Protein AF-A0A537UA89-F1 (afdb_monomer)

Nearest PDB structures (foldseek):
  3twd-assembly1_A  TM=8.629E-01  e=7.385E-04  Escherichia coli K-12
  5vmk-assembly1_A  TM=8.796E-01  e=1.561E-03  Acinetobacter baumannii
  3fww-assembly1_A  TM=8.802E-01  e=3.779E-03  Yersinia pestis Pestoides F
  3d8v-assembly1_A  TM=6.516E-01  e=1.561E-03  Mycobacterium tuberculosis
  3f1x-assembly1_A  TM=8.689E-01  e=5.743E-02  Phocaeicola vulgatus ATCC 8482

Structure (mmCIF, N/CA/C/O backbone):
data_AF-A0A537UA89-F1
#
_entry.id   AF-A0A537UA89-F1
#
loop_
_atom_site.group_PDB
_atom_site.id
_atom_site.type_symbol
_atom_site.label_atom_id
_atom_site.label_alt_id
_atom_site.label_comp_id
_atom_site.label_asym_id
_atom_site.label_entity_id
_atom_site.label_seq_id
_atom_site.pdbx_PDB_ins_code
_atom_site.Cartn_x
_atom_site.Cartn_y
_atom_site.Cartn_z
_atom_site.occupancy
_atom_site.B_iso_or_equiv
_atom_site.auth_seq_id
_atom_site.auth_comp_id
_atom_site.auth_asym_id
_atom_site.auth_atom_id
_atom_site.pdbx_PDB_model_num
ATOM 1 N N . THR A 1 1 ? 4.422 -14.263 1.205 1.00 71.12 1 THR A N 1
ATOM 2 C CA . THR A 1 1 ? 3.772 -12.978 0.867 1.00 71.12 1 THR A CA 1
ATOM 3 C C . THR A 1 1 ? 4.650 -11.858 1.407 1.00 71.12 1 THR A C 1
ATOM 5 O O . THR A 1 1 ? 5.521 -12.151 2.218 1.00 71.12 1 THR A O 1
ATOM 8 N N . ASN A 1 2 ? 4.507 -10.620 0.931 1.00 88.19 2 ASN A N 1
ATOM 9 C CA . ASN A 1 2 ? 5.219 -9.455 1.479 1.00 88.19 2 ASN A CA 1
ATOM 10 C C . ASN A 1 2 ? 4.179 -8.388 1.831 1.00 88.19 2 ASN A C 1
ATOM 12 O O . ASN A 1 2 ? 3.351 -8.080 0.982 1.00 88.19 2 ASN A O 1
ATOM 16 N N . SER A 1 3 ? 4.205 -7.857 3.047 1.00 92.75 3 SER A N 1
ATOM 17 C CA . SER A 1 3 ? 3.333 -6.768 3.49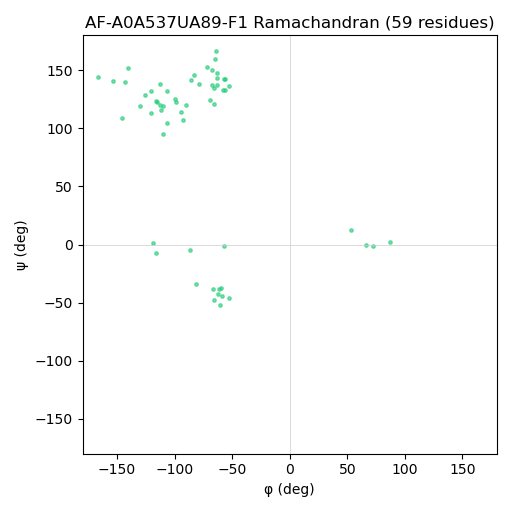1 1.00 92.75 3 SER A CA 1
ATOM 18 C C . SER A 1 3 ? 4.146 -5.864 4.409 1.00 92.75 3 SER A C 1
ATOM 20 O O . SER A 1 3 ? 4.945 -6.352 5.207 1.00 92.75 3 SER A O 1
ATOM 22 N N . SER A 1 4 ? 3.968 -4.552 4.293 1.00 95.62 4 SER A N 1
ATOM 23 C CA . SER A 1 4 ? 4.624 -3.573 5.165 1.00 95.62 4 SER A CA 1
ATOM 24 C C . SER A 1 4 ? 3.574 -2.747 5.896 1.00 95.62 4 SER A C 1
ATOM 26 O O . SER A 1 4 ? 2.634 -2.257 5.275 1.00 95.62 4 SER A O 1
ATOM 28 N N . LEU A 1 5 ? 3.736 -2.606 7.211 1.00 96.12 5 LEU A N 1
ATOM 29 C CA . LEU A 1 5 ? 2.845 -1.837 8.079 1.00 96.12 5 LEU A CA 1
ATOM 30 C C . LEU A 1 5 ? 3.605 -0.608 8.576 1.00 96.12 5 LEU A C 1
ATOM 32 O O . LEU A 1 5 ? 4.617 -0.743 9.265 1.00 96.12 5 LEU A O 1
ATOM 36 N N . VAL A 1 6 ? 3.147 0.584 8.200 1.00 96.38 6 VAL A N 1
ATOM 37 C CA . VAL A 1 6 ? 3.776 1.841 8.616 1.00 96.38 6 VAL A CA 1
ATOM 38 C C . VAL A 1 6 ? 3.088 2.329 9.880 1.00 96.38 6 VAL A C 1
ATOM 40 O O . VAL A 1 6 ? 1.949 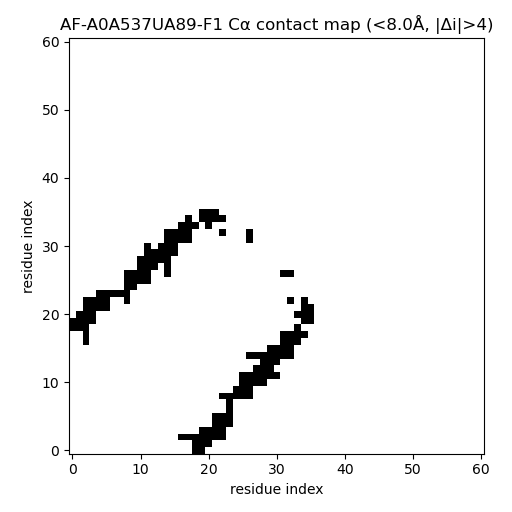2.782 9.835 1.00 96.38 6 VAL A O 1
ATOM 43 N N . ALA A 1 7 ? 3.782 2.213 11.011 1.00 95.25 7 ALA A N 1
ATOM 44 C CA . ALA A 1 7 ? 3.256 2.650 12.295 1.00 95.25 7 ALA A CA 1
ATOM 45 C C . ALA A 1 7 ? 3.093 4.185 12.368 1.00 95.25 7 ALA A C 1
ATOM 47 O O . ALA A 1 7 ? 3.905 4.912 11.787 1.00 95.25 7 ALA A O 1
ATOM 48 N N . PRO A 1 8 ? 2.118 4.683 13.150 1.00 95.38 8 PRO A N 1
ATOM 49 C CA . PRO A 1 8 ? 1.072 3.919 13.839 1.00 95.38 8 PRO A CA 1
ATOM 50 C C . PRO A 1 8 ? -0.068 3.503 12.890 1.00 95.38 8 PRO A C 1
ATOM 52 O O . PRO A 1 8 ? -0.511 4.295 12.065 1.00 95.38 8 PRO A O 1
ATOM 55 N N . VAL A 1 9 ? -0.546 2.263 13.034 1.00 96.88 9 VAL A N 1
ATOM 56 C CA . VAL A 1 9 ? -1.684 1.698 12.287 1.00 96.88 9 VAL A CA 1
ATOM 57 C C . VAL A 1 9 ? -2.339 0.585 13.109 1.00 96.88 9 VAL A C 1
ATOM 59 O O . VAL A 1 9 ? -1.642 -0.211 13.740 1.00 96.88 9 VAL A O 1
ATOM 62 N N . THR A 1 10 ? -3.666 0.513 13.076 1.00 97.81 10 THR A N 1
ATOM 63 C CA . THR A 1 10 ? -4.484 -0.542 13.686 1.00 97.81 10 THR A CA 1
ATOM 64 C C . THR A 1 10 ? -5.047 -1.463 12.609 1.00 97.81 10 THR A C 1
ATOM 66 O O . THR A 1 10 ? -5.603 -1.001 11.612 1.00 97.81 10 THR A O 1
ATOM 69 N N . ILE A 1 11 ? -4.917 -2.773 12.818 1.00 96.88 11 ILE A N 1
ATOM 70 C CA . ILE A 1 11 ? -5.507 -3.801 11.956 1.00 96.88 11 ILE A CA 1
ATOM 71 C C . ILE A 1 11 ? -6.628 -4.481 12.736 1.00 96.88 11 ILE A C 1
ATOM 73 O O . ILE A 1 11 ? -6.379 -5.043 13.802 1.00 96.88 11 ILE A O 1
ATOM 77 N N . GLY A 1 12 ? -7.844 -4.394 12.207 1.00 97.69 12 GLY A N 1
ATOM 78 C CA . GLY A 1 12 ? -9.032 -5.003 12.781 1.00 97.69 12 GLY A CA 1
ATOM 79 C C . GLY A 1 12 ? -8.974 -6.528 12.800 1.00 97.69 12 GLY A C 1
ATOM 80 O O . GLY A 1 12 ? -8.225 -7.170 12.054 1.00 97.69 12 GLY A O 1
ATOM 81 N N . ASN A 1 13 ? -9.791 -7.122 13.660 1.00 98.06 13 ASN A N 1
ATOM 82 C CA . ASN A 1 13 ? -9.929 -8.568 13.750 1.00 98.06 13 ASN A CA 1
ATOM 83 C C . ASN A 1 13 ? -10.489 -9.128 12.441 1.00 98.06 13 ASN A C 1
ATOM 85 O O . ASN A 1 13 ? -11.389 -8.549 11.846 1.00 98.06 13 ASN A O 1
ATOM 89 N N . GLY A 1 14 ? -9.935 -10.248 11.977 1.00 96.75 14 GLY A N 1
ATOM 90 C CA . GLY A 1 14 ? -10.377 -10.886 10.730 1.00 96.75 14 GLY A CA 1
ATOM 91 C C . GLY A 1 14 ? -9.983 -10.147 9.444 1.00 96.75 14 GLY A C 1
ATOM 92 O O . GLY A 1 14 ? -10.239 -10.656 8.354 1.00 96.75 14 GLY A O 1
ATOM 93 N N . ALA A 1 15 ? -9.313 -8.992 9.533 1.00 97.38 15 ALA A N 1
ATOM 94 C CA . ALA A 1 15 ? -8.871 -8.246 8.362 1.00 97.38 15 ALA A CA 1
ATOM 95 C C . ALA A 1 15 ? -7.853 -9.033 7.519 1.00 97.38 15 ALA A C 1
ATOM 97 O O . ALA A 1 15 ? -6.963 -9.717 8.034 1.00 97.38 15 ALA A O 1
ATOM 98 N N . TYR A 1 16 ? -7.944 -8.886 6.198 1.00 96.62 16 TYR A N 1
ATOM 99 C CA . TYR A 1 16 ? -7.062 -9.546 5.243 1.00 96.62 16 TYR A CA 1
ATOM 100 C C . TYR A 1 16 ? -6.223 -8.531 4.470 1.00 96.62 16 TYR A C 1
ATOM 102 O O . TYR A 1 16 ? -6.754 -7.665 3.775 1.00 96.62 16 TYR A O 1
ATOM 110 N N . ILE A 1 17 ? -4.898 -8.667 4.544 1.00 96.19 17 ILE A N 1
ATOM 111 C CA . ILE A 1 17 ? -3.963 -7.795 3.828 1.00 96.19 17 ILE A CA 1
ATOM 112 C C . ILE A 1 17 ? -3.503 -8.478 2.548 1.00 96.19 17 ILE A C 1
ATOM 114 O O . ILE A 1 17 ? -2.928 -9.570 2.568 1.00 96.19 17 ILE A O 1
ATOM 118 N N . GLY A 1 18 ? -3.723 -7.812 1.420 1.00 95.25 18 GLY A N 1
ATOM 119 C CA . GLY A 1 18 ? -3.223 -8.282 0.142 1.00 95.25 18 GLY A CA 1
ATOM 120 C C . GLY A 1 18 ? -1.695 -8.324 0.081 1.00 95.25 18 GLY A C 1
ATOM 121 O O . GLY A 1 18 ? -0.980 -7.514 0.674 1.00 95.25 18 GLY A O 1
ATOM 122 N N . SER A 1 19 ? -1.173 -9.288 -0.678 1.00 94.44 19 SER A N 1
ATOM 123 C CA . SER A 1 19 ? 0.268 -9.408 -0.894 1.00 94.44 19 SER A CA 1
ATOM 124 C C . SER A 1 19 ? 0.802 -8.235 -1.717 1.00 94.44 19 SER A C 1
ATOM 126 O O . SER A 1 19 ? 0.247 -7.875 -2.753 1.00 94.44 19 SER A O 1
ATOM 128 N N . GLY A 1 20 ? 1.947 -7.713 -1.295 1.00 93.81 20 GLY A N 1
ATOM 129 C CA . GLY A 1 20 ? 2.642 -6.576 -1.887 1.00 93.81 20 GLY A CA 1
ATOM 130 C C . GLY A 1 20 ? 2.189 -5.220 -1.351 1.00 93.81 20 GLY A C 1
ATOM 131 O O . GLY A 1 20 ? 2.687 -4.215 -1.843 1.00 93.81 20 GLY A O 1
ATOM 132 N N . SER A 1 21 ? 1.268 -5.180 -0.384 1.00 95.62 21 SER A N 1
ATOM 133 C CA . SER A 1 21 ? 0.684 -3.925 0.091 1.00 95.62 21 SER A CA 1
ATOM 134 C C . SER A 1 21 ? 1.495 -3.238 1.183 1.00 95.62 21 SER A C 1
ATOM 136 O O . SER A 1 21 ? 2.017 -3.886 2.099 1.00 95.62 21 SER A O 1
ATOM 138 N N . VAL A 1 22 ? 1.545 -1.908 1.099 1.00 96.25 22 VAL A N 1
ATOM 139 C CA . VAL A 1 22 ? 2.070 -1.017 2.134 1.00 96.25 22 VAL A CA 1
ATOM 140 C C . VAL A 1 22 ? 0.894 -0.312 2.809 1.00 96.25 22 VAL A C 1
ATOM 142 O O . VAL A 1 22 ? 0.276 0.593 2.252 1.00 96.25 22 VAL A O 1
ATOM 145 N N . ILE A 1 23 ? 0.558 -0.736 4.026 1.00 96.69 23 ILE A N 1
ATOM 146 C CA . ILE A 1 23 ? -0.580 -0.199 4.776 1.00 96.69 23 ILE A CA 1
ATOM 147 C C . ILE A 1 23 ? -0.121 0.990 5.619 1.00 96.69 23 ILE A C 1
ATOM 149 O O . ILE A 1 23 ? 0.746 0.863 6.483 1.00 96.69 23 ILE A O 1
ATOM 153 N N . THR A 1 24 ? -0.726 2.146 5.353 1.00 96.94 24 THR A N 1
ATOM 154 C CA . THR A 1 24 ? -0.433 3.433 6.010 1.00 96.94 24 THR A CA 1
ATOM 155 C C . THR A 1 24 ? -1.630 4.010 6.766 1.00 96.94 24 THR A C 1
ATOM 157 O O . THR A 1 24 ? -1.554 5.115 7.293 1.00 96.94 24 THR A O 1
ATOM 160 N N . ARG A 1 25 ? -2.760 3.297 6.765 1.00 96.38 25 ARG A N 1
ATOM 161 C CA . ARG A 1 25 ? -4.040 3.706 7.350 1.00 96.38 25 ARG A CA 1
ATOM 162 C C . ARG A 1 25 ? -4.689 2.508 8.026 1.00 96.38 25 ARG A C 1
ATOM 164 O O . ARG A 1 25 ? -4.459 1.379 7.596 1.00 96.38 25 ARG A O 1
ATOM 171 N N . ASP A 1 26 ? -5.499 2.777 9.041 1.00 97.88 26 ASP A N 1
ATOM 172 C CA . ASP A 1 26 ? -6.210 1.740 9.784 1.00 97.88 26 ASP A CA 1
ATOM 173 C C . ASP A 1 26 ? -7.093 0.889 8.867 1.00 97.88 26 ASP A C 1
ATOM 175 O O . ASP A 1 26 ? -7.705 1.382 7.913 1.00 97.88 26 ASP A O 1
ATOM 179 N N . VAL A 1 27 ? -7.145 -0.406 9.170 1.00 97.69 27 VAL A N 1
ATOM 180 C CA . VAL A 1 27 ? -7.951 -1.392 8.451 1.00 97.69 27 VAL A CA 1
ATOM 181 C C . VAL A 1 27 ? -9.057 -1.872 9.393 1.00 97.69 27 VAL A C 1
ATOM 183 O O . VAL A 1 27 ? -8.724 -2.396 10.454 1.00 97.69 27 VAL A O 1
ATOM 186 N N . PRO A 1 28 ? -10.348 -1.701 9.049 1.00 98.25 28 PRO A N 1
ATOM 187 C CA . PRO A 1 28 ? -11.460 -2.162 9.882 1.00 98.25 28 PRO A CA 1
ATOM 188 C C . PRO A 1 28 ? -11.520 -3.688 10.041 1.00 98.25 28 PRO A C 1
ATOM 190 O O . PRO A 1 28 ? -10.890 -4.424 9.280 1.00 98.25 28 PRO A O 1
ATOM 193 N N . ASP A 1 29 ? -12.328 -4.150 10.996 1.00 98.44 29 ASP A N 1
ATOM 194 C CA . ASP A 1 29 ? -12.627 -5.573 11.192 1.00 98.44 29 ASP A CA 1
ATOM 195 C C . ASP A 1 29 ? -13.201 -6.209 9.914 1.00 98.44 29 ASP A C 1
ATOM 197 O O . ASP A 1 29 ? -13.950 -5.570 9.169 1.00 98.44 29 ASP A O 1
ATOM 201 N N . ASP A 1 30 ? -12.809 -7.458 9.649 1.00 97.94 30 ASP A N 1
ATOM 202 C CA . ASP A 1 30 ? -13.200 -8.282 8.495 1.00 97.94 30 ASP A CA 1
ATOM 203 C C . ASP A 1 30 ? -12.982 -7.628 7.109 1.00 97.94 30 ASP A C 1
ATOM 205 O O . ASP A 1 30 ? -13.455 -8.124 6.081 1.00 97.94 30 ASP A O 1
ATOM 209 N N . ALA A 1 31 ? -12.237 -6.519 7.038 1.00 97.88 31 ALA A N 1
ATOM 210 C CA . ALA A 1 31 ? -11.987 -5.799 5.797 1.00 97.88 31 ALA A CA 1
ATOM 211 C C . ALA A 1 31 ? -10.828 -6.408 4.993 1.00 97.88 31 ALA A C 1
ATOM 213 O O . ALA A 1 31 ? -9.814 -6.847 5.537 1.00 97.88 31 ALA A O 1
ATOM 214 N N . MET A 1 32 ? -10.932 -6.356 3.663 1.00 96.31 32 MET A N 1
ATOM 215 C CA . MET A 1 32 ? -9.818 -6.660 2.764 1.00 96.31 32 MET A CA 1
ATOM 216 C C . MET A 1 32 ? -9.090 -5.368 2.379 1.00 96.31 32 MET A C 1
ATOM 218 O O . MET A 1 32 ? -9.642 -4.527 1.669 1.00 96.31 32 MET A O 1
ATOM 222 N N . ALA A 1 33 ? -7.838 -5.220 2.811 1.00 96.31 33 ALA A N 1
ATOM 223 C CA . ALA A 1 33 ? -7.003 -4.075 2.472 1.00 96.31 33 ALA A CA 1
ATOM 224 C C . ALA A 1 33 ? -6.033 -4.412 1.337 1.00 96.31 33 ALA A C 1
ATOM 226 O O . ALA A 1 33 ? -5.240 -5.354 1.414 1.00 96.31 33 ALA A O 1
ATOM 227 N N . LEU A 1 34 ? -6.082 -3.600 0.284 1.00 94.56 34 LEU A N 1
ATOM 228 C CA . LEU A 1 34 ? -5.221 -3.691 -0.887 1.00 94.56 34 LEU A CA 1
ATOM 229 C C . LEU A 1 34 ? -4.632 -2.313 -1.167 1.00 94.56 34 LEU A C 1
ATOM 231 O O . LEU A 1 34 ? -5.349 -1.362 -1.465 1.00 94.56 34 LEU A O 1
ATOM 235 N N . GLU A 1 35 ? -3.313 -2.227 -1.116 1.00 92.88 35 GLU A N 1
ATOM 236 C CA . GLU A 1 35 ? -2.552 -1.072 -1.576 1.00 92.88 35 GLU A CA 1
ATOM 237 C C . GLU A 1 35 ? -1.603 -1.562 -2.673 1.00 92.88 35 GLU A C 1
ATOM 239 O O . GLU A 1 35 ? -0.783 -2.453 -2.448 1.00 92.88 35 GLU A O 1
ATOM 244 N N . ARG A 1 36 ? -1.846 -1.106 -3.906 1.00 89.50 36 ARG A N 1
ATOM 245 C CA . ARG A 1 36 ? -1.031 -1.375 -5.097 1.00 89.50 36 ARG A CA 1
ATOM 246 C C . ARG A 1 36 ? -1.427 -0.424 -6.218 1.00 89.50 36 ARG A C 1
ATOM 248 O O . ARG A 1 36 ? -2.609 -0.152 -6.424 1.00 89.50 36 ARG A O 1
ATOM 255 N N . SER A 1 37 ? -0.454 0.002 -7.009 1.00 88.06 37 SER A N 1
ATOM 256 C CA . SER A 1 37 ? -0.734 0.696 -8.267 1.00 88.06 37 SER A CA 1
ATOM 257 C C . SER A 1 37 ? -1.292 -0.272 -9.321 1.00 88.06 37 SER A C 1
ATOM 259 O O . SER A 1 37 ? -0.952 -1.464 -9.304 1.00 88.06 37 SER A O 1
ATOM 261 N N . PRO A 1 38 ? -2.094 0.218 -10.288 1.00 92.75 38 PRO A N 1
ATOM 262 C CA . PRO A 1 38 ? -2.387 -0.529 -11.503 1.00 92.75 38 PRO A CA 1
ATOM 263 C C . PRO A 1 38 ? -1.090 -0.987 -12.171 1.00 92.75 38 PRO A C 1
ATOM 265 O O . 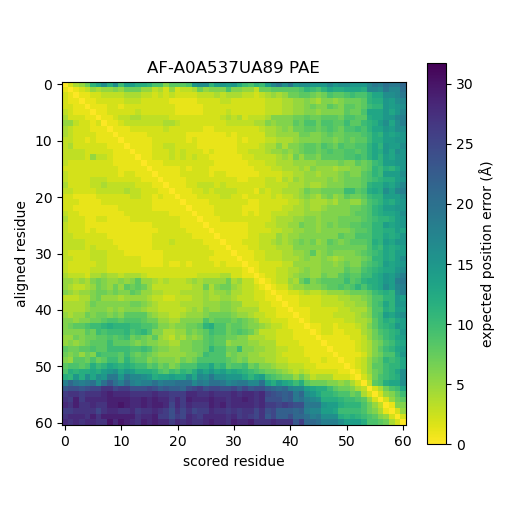PRO A 1 38 ? -0.117 -0.232 -12.263 1.00 92.75 38 PRO A O 1
ATOM 268 N N . GLN A 1 39 ? -1.065 -2.235 -12.630 1.00 93.44 39 GLN A N 1
ATOM 269 C CA . GLN A 1 39 ? 0.110 -2.758 -13.306 1.00 93.44 39 GLN A CA 1
ATOM 270 C C . GLN A 1 39 ? 0.268 -2.060 -14.656 1.00 93.44 39 GLN A C 1
ATOM 272 O O . GLN A 1 39 ? -0.626 -2.097 -15.496 1.00 93.44 39 GLN A O 1
ATOM 277 N N . THR A 1 40 ? 1.432 -1.455 -14.874 1.00 95.81 40 THR A N 1
ATOM 278 C CA . THR A 1 40 ? 1.823 -0.924 -16.179 1.00 95.81 40 THR A CA 1
ATOM 279 C C . THR A 1 40 ? 2.987 -1.741 -16.713 1.00 95.81 40 THR A C 1
ATOM 281 O O . THR A 1 40 ? 3.896 -2.120 -15.972 1.00 95.81 40 THR A O 1
ATOM 284 N N . ILE A 1 41 ? 2.949 -2.046 -18.008 1.00 96.06 41 ILE A N 1
ATOM 285 C CA . ILE A 1 41 ? 3.998 -2.805 -18.685 1.00 96.06 41 ILE A CA 1
ATOM 286 C C . ILE A 1 41 ? 4.621 -1.888 -19.730 1.00 96.06 41 ILE A C 1
ATOM 288 O O . ILE A 1 41 ? 3.932 -1.343 -20.587 1.00 96.06 41 ILE A O 1
ATOM 292 N N . ARG A 1 42 ? 5.940 -1.697 -19.641 1.00 93.69 42 ARG A N 1
ATOM 293 C CA . ARG A 1 42 ? 6.726 -0.962 -20.639 1.00 93.69 42 ARG A CA 1
ATOM 294 C C . ARG A 1 42 ? 7.612 -1.952 -21.377 1.00 93.69 42 ARG A C 1
ATOM 296 O O . ARG A 1 42 ? 8.698 -2.287 -20.899 1.00 93.69 42 ARG A O 1
ATOM 303 N N . GLU A 1 43 ? 7.139 -2.434 -22.520 1.00 96.25 43 GLU A N 1
ATOM 304 C CA . GLU A 1 43 ? 7.865 -3.408 -23.337 1.00 96.25 43 GLU A CA 1
ATOM 305 C C . GLU A 1 43 ? 9.258 -2.891 -23.719 1.00 96.25 43 GLU A C 1
ATOM 307 O O . GLU A 1 43 ? 9.448 -1.724 -24.068 1.00 96.25 43 GLU A O 1
ATOM 312 N N . GLY A 1 44 ? 10.272 -3.742 -23.553 1.00 95.38 44 GLY A N 1
ATOM 313 C CA . GLY A 1 44 ? 11.675 -3.370 -23.758 1.00 95.38 44 GLY A CA 1
ATOM 314 C C . GLY A 1 44 ? 12.236 -2.333 -22.768 1.00 95.38 44 GLY A C 1
ATOM 315 O O . GLY A 1 44 ? 13.419 -2.000 -22.851 1.00 95.38 44 GLY A O 1
ATOM 316 N N . GLY A 1 45 ? 11.450 -1.837 -21.803 1.00 94.56 45 GLY A N 1
ATOM 317 C CA . GLY A 1 45 ? 11.856 -0.771 -20.880 1.00 94.56 45 GLY A CA 1
ATOM 318 C C . GLY A 1 45 ? 13.085 -1.124 -20.041 1.00 94.56 45 GLY A C 1
ATOM 319 O O . GLY A 1 45 ? 13.964 -0.287 -19.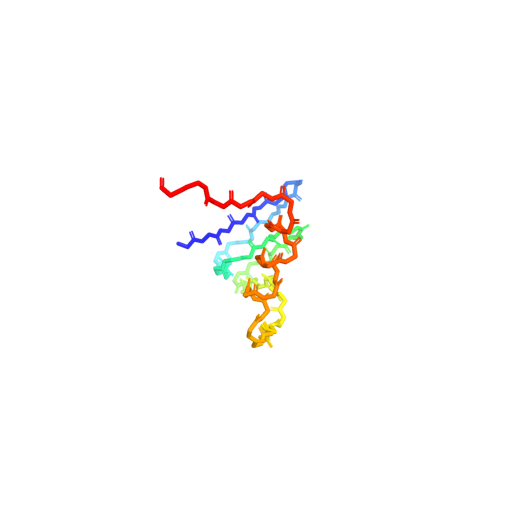851 1.00 94.56 45 GLY A O 1
ATOM 320 N N . ALA A 1 46 ? 13.203 -2.383 -19.612 1.00 93.19 46 ALA A N 1
ATOM 321 C CA . ALA A 1 46 ? 14.364 -2.855 -18.860 1.00 93.19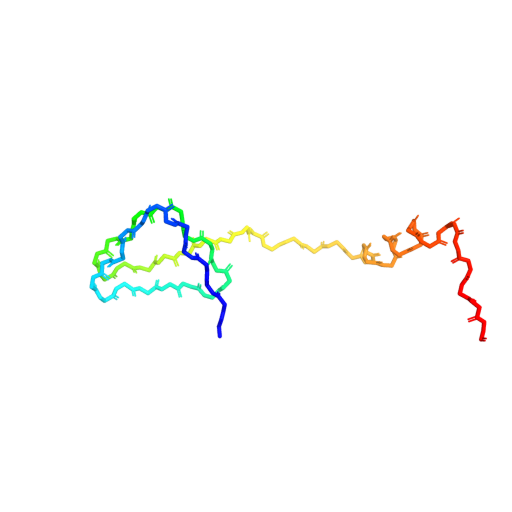 46 ALA A CA 1
ATOM 322 C C . ALA A 1 46 ? 15.655 -2.865 -19.699 1.00 93.19 46 ALA A C 1
ATO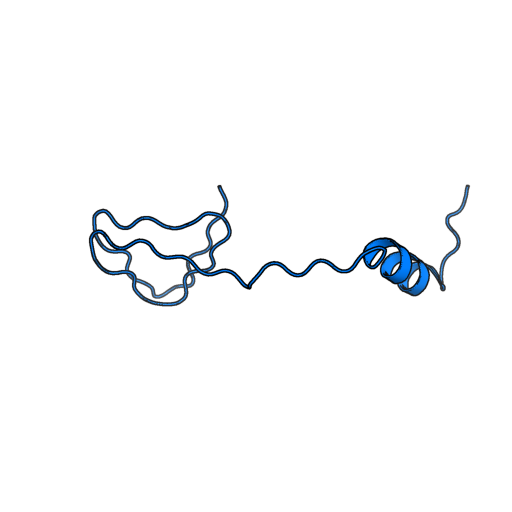M 324 O O . ALA A 1 46 ? 16.719 -2.528 -19.185 1.00 93.19 46 ALA A O 1
ATOM 325 N N . ALA A 1 47 ? 15.572 -3.226 -20.986 1.00 93.12 47 ALA A N 1
ATOM 326 C CA . ALA A 1 47 ? 16.722 -3.199 -21.890 1.00 93.12 47 ALA A CA 1
ATOM 327 C C . ALA A 1 47 ? 17.203 -1.760 -22.118 1.00 93.12 47 ALA A C 1
ATOM 329 O O . ALA A 1 47 ? 18.381 -1.478 -21.911 1.00 93.12 47 ALA A O 1
ATOM 330 N N . ARG A 1 48 ? 16.267 -0.843 -22.409 1.00 92.44 48 ARG A N 1
ATOM 331 C CA . ARG A 1 48 ? 16.550 0.595 -22.557 1.00 92.44 48 ARG A CA 1
ATOM 332 C C . ARG A 1 48 ? 17.169 1.193 -21.292 1.00 92.44 48 ARG A C 1
ATOM 334 O O . ARG A 1 48 ? 18.148 1.924 -21.368 1.00 92.44 48 ARG A O 1
ATOM 341 N N . TYR A 1 49 ? 16.630 0.857 -20.118 1.00 92.19 49 TYR A N 1
ATOM 342 C CA . TYR A 1 49 ? 17.161 1.335 -18.839 1.00 92.19 49 TYR A CA 1
ATOM 343 C C . TYR A 1 49 ? 18.593 0.853 -18.583 1.00 92.19 49 TYR A C 1
ATOM 345 O O . TYR A 1 49 ? 19.429 1.634 -18.130 1.00 92.19 49 TYR A O 1
ATOM 353 N N . ARG A 1 50 ? 18.891 -0.419 -18.887 1.00 92.00 50 ARG A N 1
ATOM 354 C CA . ARG A 1 50 ? 20.254 -0.951 -18.770 1.00 92.00 50 ARG A CA 1
ATOM 355 C C . ARG A 1 50 ? 21.206 -0.199 -19.681 1.00 92.00 50 ARG A C 1
ATOM 357 O O . ARG A 1 50 ? 22.180 0.326 -19.170 1.00 92.00 50 ARG A O 1
ATOM 364 N N . GLU A 1 51 ? 20.885 -0.065 -20.965 1.00 90.44 51 GLU A N 1
ATOM 365 C CA . GLU A 1 51 ? 21.708 0.667 -21.936 1.00 90.44 51 GLU A CA 1
ATOM 366 C C . GLU A 1 51 ? 22.035 2.092 -21.460 1.00 90.44 51 GLU A C 1
ATOM 368 O O . GLU A 1 51 ? 23.205 2.474 -21.424 1.00 90.44 51 GLU A O 1
ATOM 373 N N . MET A 1 52 ? 21.033 2.827 -20.961 1.00 86.75 52 MET A N 1
ATOM 374 C CA . MET A 1 52 ? 21.218 4.162 -20.376 1.00 86.75 52 MET A CA 1
ATOM 375 C C . MET A 1 52 ? 22.133 4.167 -19.140 1.00 86.75 52 MET A C 1
ATOM 377 O O . MET A 1 52 ? 22.905 5.103 -18.951 1.00 86.75 52 MET A O 1
ATOM 381 N N . LYS A 1 53 ? 2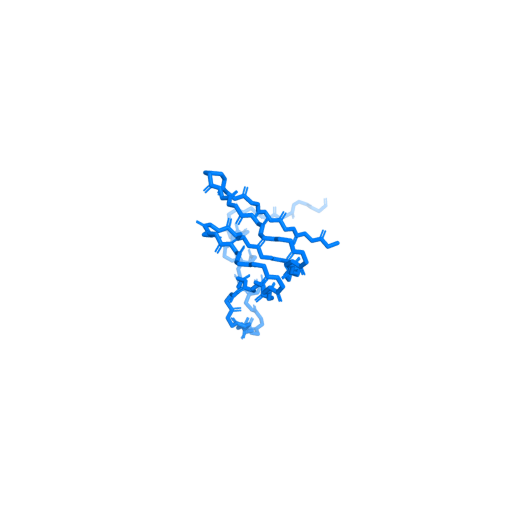2.057 3.146 -18.275 1.00 85.94 53 LYS A N 1
ATOM 382 C CA . LYS A 1 53 ? 22.855 3.058 -17.038 1.00 85.94 53 LYS A CA 1
ATOM 383 C C . LYS A 1 53 ? 24.277 2.540 -17.266 1.00 85.94 53 LYS A C 1
ATOM 385 O O . LYS A 1 53 ? 25.190 2.981 -16.573 1.00 85.94 53 LYS A O 1
ATOM 390 N N . THR A 1 54 ? 24.484 1.634 -18.221 1.00 79.62 54 THR A N 1
ATOM 391 C CA . THR A 1 54 ? 25.808 1.094 -18.584 1.00 79.62 54 THR A CA 1
ATOM 392 C C . THR A 1 54 ? 26.558 1.939 -19.609 1.00 79.62 54 THR A C 1
ATOM 394 O O . THR A 1 54 ? 27.735 1.674 -19.838 1.00 79.62 54 THR A O 1
ATOM 397 N N . GLY A 1 55 ? 25.954 3.000 -20.157 1.00 60.94 55 GLY A N 1
ATOM 398 C CA . GLY A 1 55 ? 26.601 3.955 -21.070 1.00 60.94 55 GLY A CA 1
ATOM 399 C C . GLY A 1 55 ? 27.868 4.655 -20.539 1.00 60.94 55 GLY A C 1
ATOM 400 O O . GLY A 1 55 ? 28.477 5.421 -21.276 1.00 60.94 55 GLY A O 1
ATOM 401 N N . GLY A 1 56 ? 28.293 4.387 -19.295 1.00 59.88 56 GLY A N 1
ATOM 402 C CA . GLY A 1 56 ? 29.577 4.824 -18.732 1.00 59.88 56 GLY A CA 1
ATOM 403 C C . GLY A 1 56 ? 30.569 3.712 -18.350 1.00 59.88 56 GLY A C 1
ATOM 404 O O . GLY A 1 56 ? 31.703 4.029 -18.003 1.00 59.88 56 GLY A O 1
ATOM 405 N N . LYS A 1 57 ? 30.205 2.423 -18.394 1.00 59.91 57 LYS A N 1
ATOM 406 C CA . LYS A 1 57 ? 31.130 1.314 -18.091 1.00 59.91 57 LYS A CA 1
ATOM 407 C C . LYS A 1 57 ? 30.821 0.103 -18.967 1.00 59.91 57 LYS A C 1
ATOM 409 O O . LYS A 1 57 ? 29.819 -0.580 -18.763 1.00 59.91 57 LYS A O 1
ATOM 414 N N . LYS A 1 58 ? 31.714 -0.170 -19.924 1.00 55.53 58 LYS A N 1
ATOM 415 C CA . LYS A 1 58 ? 31.764 -1.456 -20.633 1.00 55.53 58 LYS A CA 1
ATOM 416 C C . LYS A 1 58 ? 31.965 -2.577 -19.601 1.00 55.53 58 LYS A C 1
ATOM 418 O O . LYS A 1 58 ? 32.845 -2.423 -18.755 1.00 55.53 58 LYS A O 1
ATOM 423 N N . PRO A 1 59 ? 31.199 -3.679 -19.657 1.00 58.59 59 PRO A N 1
ATOM 424 C CA . PRO A 1 59 ? 31.530 -4.862 -18.880 1.00 58.59 59 PRO A CA 1
ATOM 425 C C . PRO A 1 59 ? 32.845 -5.432 -19.423 1.00 58.59 59 PRO A C 1
ATOM 427 O O . PRO A 1 59 ? 32.968 -5.697 -20.622 1.00 58.59 59 PRO A O 1
ATOM 430 N N . GLU A 1 60 ? 33.845 -5.523 -18.551 1.00 61.62 60 GLU A N 1
ATOM 431 C CA . GLU A 1 60 ? 35.090 -6.238 -18.817 1.00 61.62 60 GLU A CA 1
ATOM 432 C C . GLU A 1 60 ? 34.761 -7.733 -18.946 1.00 61.62 60 GLU A C 1
ATOM 434 O O . GLU A 1 60 ? 33.903 -8.241 -18.220 1.00 61.62 60 GLU A O 1
ATOM 439 N N . LYS A 1 61 ? 35.338 -8.366 -19.970 1.00 49.88 61 LYS A N 1
ATOM 440 C CA . LYS A 1 61 ? 35.069 -9.753 -20.368 1.00 49.88 61 LYS A CA 1
ATOM 441 C C . LYS A 1 61 ? 35.545 -10.757 -19.328 1.00 49.88 61 LYS A C 1
ATOM 443 O O . LYS A 1 61 ? 36.637 -10.525 -18.771 1.00 49.88 61 LYS A O 1
#

pLDDT: mean 89.94, std 12.39, range [49.88, 98.44]

Mean predicted aligned error: 7.17 Å

Secondary structure (DSSP, 8-state):
---EE-SS--B-TT-EEPTT-EE-S-B-TT-EE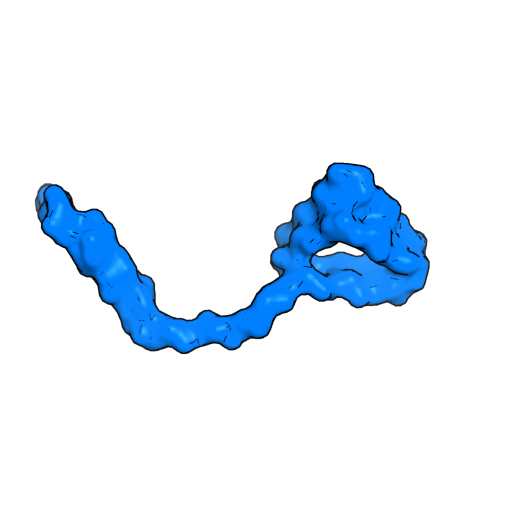---PPP---TTHHHHHHHHHHTT-PPP-

Radius of gyration: 19.17 Å; Cα contacts (8 Å, |Δi|>4): 78; chains: 1; bounding box: 48×18×38 Å

Solvent-accessible surface area (backbone atoms only — not comparable to full-atom values): 3967 Å² total; per-residue (Å²): 133,48,73,45,78,45,80,84,63,52,76,31,65,77,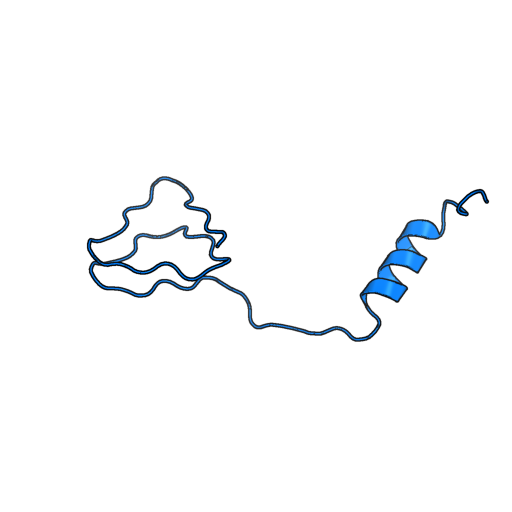41,42,75,41,73,68,16,62,43,70,62,67,40,56,59,64,34,78,50,77,43,77,78,83,91,79,84,64,86,67,45,68,60,55,51,47,54,69,68,42,74,83,54,82,82,81,132

Foldseek 3Di:
DDEAEDPPEAEEDLEAEDPPYYDPYYHYHVHYDDDDDDDDDDVCVVVVVVCVVCVPPDPDD

Sequence (61 aa):
TNSSLVAPVTIGNGAYIGSGSVITRDVPDDAMALERSPQTIREGGAARYREMKTGGKKPEK